Protein AF-A0A3D2THY9-F1 (afdb_monomer_lite)

pLDDT: mean 73.4, std 16.52, range [39.69, 95.12]

Secondary structure (DSSP, 8-state):
----GGGT--HHHHHHHHHHHHHHHHHHHHHHHHH---S-TT----EEEEEE--TT--GGGB-HHHHHHHS--EEEEE----

Sequence (82 aa):
MTPDSKRFLHPEAIRRIGRLELRAQHIVEGLLSGLHRSPYFGQSVEFLQHRQYAPGDDLRHVDWKVWAKQDRLYVKQFEEDT

Radius of gyration: 22.98 Å; chains: 1; bounding box: 32×38×64 Å

Structure (mmCIF, N/CA/C/O backbone):
data_AF-A0A3D2THY9-F1
#
_entry.id   AF-A0A3D2THY9-F1
#
loop_
_atom_site.group_PDB
_atom_site.id
_atom_site.type_symbol
_atom_site.label_atom_id
_atom_site.label_alt_id
_atom_site.label_comp_id
_atom_site.label_asym_id
_atom_site.label_entity_id
_atom_site.label_seq_id
_atom_site.pdbx_PDB_ins_code
_atom_site.Cartn_x
_atom_site.Cartn_y
_atom_site.Cartn_z
_atom_site.occupancy
_atom_site.B_iso_or_equiv
_atom_site.auth_seq_id
_atom_site.auth_comp_id
_atom_site.auth_asym_id
_atom_site.auth_atom_id
_atom_site.pdbx_PDB_model_num
ATOM 1 N N . MET A 1 1 ? -4.217 -23.344 -49.655 1.00 46.75 1 MET A N 1
ATOM 2 C CA . MET A 1 1 ? -2.796 -23.735 -49.556 1.00 46.75 1 MET A CA 1
ATOM 3 C C . MET A 1 1 ? -2.174 -22.880 -48.461 1.00 46.75 1 MET A C 1
ATOM 5 O O . MET A 1 1 ? -1.864 -21.725 -48.711 1.00 46.75 1 MET A O 1
ATOM 9 N N . THR A 1 2 ? -2.137 -23.362 -47.217 1.00 54.91 2 THR A N 1
ATOM 10 C CA . THR A 1 2 ? -1.468 -22.641 -46.120 1.00 54.91 2 THR A CA 1
ATOM 11 C C . THR A 1 2 ? 0.029 -22.619 -46.414 1.00 54.91 2 THR A C 1
ATOM 13 O O . THR A 1 2 ? 0.587 -23.694 -46.645 1.00 54.91 2 THR A O 1
ATOM 16 N N . PRO A 1 3 ? 0.686 -21.448 -46.471 1.00 64.50 3 PRO A N 1
ATOM 17 C CA . PRO A 1 3 ? 2.125 -21.412 -46.670 1.00 64.50 3 PRO A CA 1
ATOM 18 C C . PRO A 1 3 ? 2.796 -22.165 -45.520 1.00 64.50 3 PRO A C 1
ATOM 20 O O . PRO A 1 3 ? 2.420 -21.990 -44.360 1.00 64.50 3 PRO A O 1
ATOM 23 N N . ASP A 1 4 ? 3.747 -23.037 -45.856 1.00 69.88 4 ASP A N 1
ATOM 24 C CA . ASP A 1 4 ? 4.504 -23.828 -44.889 1.00 69.88 4 ASP A CA 1
ATOM 25 C C . ASP A 1 4 ? 5.317 -22.888 -43.989 1.00 69.88 4 ASP A C 1
ATOM 27 O O . ASP A 1 4 ? 6.405 -22.420 -44.332 1.00 69.88 4 ASP A O 1
ATOM 31 N N . SER A 1 5 ? 4.740 -22.560 -42.835 1.00 66.12 5 SER A N 1
ATOM 32 C CA . SER A 1 5 ? 5.301 -21.641 -41.848 1.00 66.12 5 SER A CA 1
ATOM 33 C C . SER A 1 5 ? 6.621 -22.156 -41.277 1.00 66.12 5 SER A C 1
ATOM 35 O O . SER A 1 5 ? 7.453 -21.355 -40.849 1.00 66.12 5 SER A O 1
ATOM 37 N N . LYS A 1 6 ? 6.880 -23.470 -41.359 1.00 65.88 6 LYS A N 1
ATOM 38 C CA . LYS A 1 6 ? 8.137 -24.088 -40.917 1.00 65.88 6 LYS A CA 1
ATOM 39 C C . LYS A 1 6 ? 9.354 -23.546 -41.663 1.00 65.88 6 LYS A C 1
ATOM 41 O O . LYS A 1 6 ? 10.425 -23.468 -41.070 1.00 65.88 6 LYS A O 1
ATOM 46 N N . ARG A 1 7 ? 9.193 -23.099 -42.915 1.00 70.44 7 ARG A N 1
ATOM 47 C CA . ARG A 1 7 ? 10.282 -22.494 -43.700 1.00 70.44 7 ARG A CA 1
ATOM 48 C C . ARG A 1 7 ? 10.777 -21.164 -43.118 1.00 70.44 7 ARG A C 1
ATOM 50 O O . ARG A 1 7 ? 11.929 -20.810 -43.330 1.00 70.44 7 ARG A O 1
ATOM 57 N N . PHE A 1 8 ? 9.929 -20.437 -42.392 1.00 67.00 8 PHE A N 1
ATOM 58 C CA . PHE A 1 8 ? 10.250 -19.117 -41.830 1.00 67.00 8 PHE A CA 1
ATOM 59 C C . PHE A 1 8 ? 10.602 -19.167 -40.336 1.00 67.00 8 PHE A C 1
ATOM 61 O O . PHE A 1 8 ? 11.160 -18.217 -39.789 1.00 67.00 8 PHE A O 1
ATOM 68 N N . LEU A 1 9 ? 10.318 -20.290 -39.675 1.00 69.31 9 LEU A N 1
ATOM 69 C CA . LEU A 1 9 ? 10.575 -20.528 -38.258 1.00 69.31 9 LEU A CA 1
ATOM 70 C C . LEU A 1 9 ? 11.984 -21.095 -38.031 1.00 69.31 9 LEU A C 1
ATOM 72 O O . LEU A 1 9 ? 12.162 -22.178 -37.474 1.00 69.31 9 LEU A O 1
ATOM 76 N N . HIS A 1 10 ? 13.006 -20.357 -38.468 1.00 82.69 10 HIS A N 1
ATOM 77 C CA . HIS A 1 10 ? 14.391 -20.742 -38.206 1.00 82.69 10 HIS A CA 1
ATOM 78 C C . HIS A 1 10 ? 14.675 -20.740 -36.689 1.00 82.69 10 HIS A C 1
ATOM 80 O O . HIS A 1 10 ? 14.350 -19.754 -36.017 1.00 82.69 10 HIS A O 1
ATOM 86 N N . PRO A 1 11 ? 15.331 -21.781 -36.135 1.00 78.50 11 PRO A N 1
ATOM 87 C CA . PRO A 1 11 ? 15.603 -21.886 -34.696 1.00 78.50 11 PRO A CA 1
ATOM 88 C C . PRO A 1 11 ? 16.317 -20.661 -34.105 1.00 78.50 11 PRO A C 1
ATOM 90 O O . PRO A 1 11 ? 16.020 -20.231 -32.989 1.00 78.50 11 PRO A O 1
ATOM 93 N N . GLU A 1 12 ? 17.212 -20.052 -34.883 1.00 79.00 12 GLU A N 1
ATOM 94 C CA . GLU A 1 12 ? 17.945 -18.842 -34.499 1.00 79.00 12 GLU A CA 1
ATOM 95 C C . GLU A 1 12 ? 17.020 -17.619 -34.356 1.00 79.00 12 GLU A C 1
ATOM 97 O O . GLU A 1 12 ? 17.150 -16.830 -33.417 1.00 79.00 12 GLU A O 1
ATOM 102 N N . ALA A 1 13 ? 16.031 -17.486 -35.246 1.00 77.25 13 ALA A N 1
ATOM 103 C CA . ALA A 1 13 ? 15.041 -16.415 -35.192 1.00 77.25 13 ALA A CA 1
ATOM 104 C C . ALA A 1 13 ? 14.120 -16.572 -33.972 1.00 77.25 13 ALA A C 1
ATOM 106 O O . ALA A 1 13 ? 13.886 -15.600 -33.252 1.00 77.25 13 ALA A O 1
ATOM 107 N N . ILE A 1 14 ? 13.684 -17.801 -33.673 1.00 78.50 14 ILE A N 1
ATOM 108 C CA . ILE A 1 14 ? 12.864 -18.111 -32.489 1.00 78.50 14 ILE A CA 1
ATOM 109 C C . ILE A 1 14 ? 13.628 -17.789 -31.195 1.00 78.50 14 ILE A C 1
ATOM 111 O O . ILE A 1 14 ? 13.099 -17.111 -30.313 1.00 78.50 14 ILE A O 1
ATOM 115 N N . ARG A 1 15 ? 14.908 -18.181 -31.098 1.00 77.00 15 ARG A N 1
ATOM 116 C CA . ARG A 1 15 ? 15.773 -17.831 -29.952 1.00 77.00 15 ARG A CA 1
ATOM 117 C C . ARG A 1 15 ? 15.9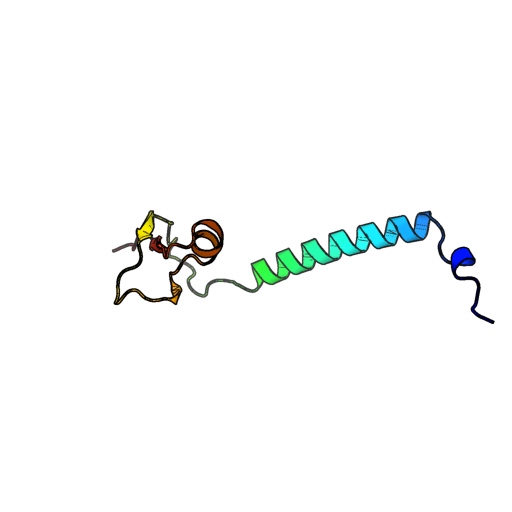62 -16.326 -29.766 1.00 77.00 15 ARG A C 1
ATOM 119 O O . ARG A 1 15 ? 16.283 -15.882 -28.660 1.00 77.00 15 ARG A O 1
ATOM 126 N N . ARG A 1 16 ? 15.842 -15.535 -30.833 1.00 72.50 16 ARG A N 1
ATOM 127 C CA . ARG A 1 16 ? 15.933 -14.072 -30.765 1.00 72.50 16 ARG A CA 1
ATOM 128 C C . ARG A 1 16 ? 14.623 -13.453 -30.283 1.00 72.50 16 ARG A C 1
ATOM 130 O O . ARG A 1 16 ? 14.677 -12.541 -29.466 1.00 72.50 16 ARG A O 1
ATOM 137 N N . ILE A 1 17 ? 13.482 -13.987 -30.719 1.00 76.94 17 ILE A N 1
ATOM 138 C CA . ILE A 1 17 ? 12.146 -13.544 -30.289 1.00 76.94 17 ILE A CA 1
ATOM 139 C C . ILE A 1 17 ? 11.962 -13.750 -28.781 1.00 76.94 17 ILE A C 1
ATOM 141 O O . ILE A 1 17 ? 11.641 -12.792 -28.086 1.00 76.94 17 ILE A O 1
ATOM 145 N N . GLY A 1 18 ? 12.291 -14.933 -28.248 1.00 68.94 18 GLY A N 1
ATOM 146 C CA . GLY A 1 18 ? 12.168 -15.184 -26.802 1.00 68.94 18 GLY A CA 1
ATOM 147 C C . GLY A 1 18 ? 13.027 -14.248 -25.936 1.00 68.94 18 GLY A C 1
ATOM 148 O O . GLY A 1 18 ? 12.648 -13.880 -24.829 1.00 68.94 18 GLY A O 1
ATOM 149 N N . ARG A 1 19 ? 14.175 -13.781 -26.452 1.00 63.84 19 ARG A N 1
ATOM 150 C CA . ARG A 1 19 ? 15.011 -12.777 -25.765 1.00 63.84 19 ARG A CA 1
ATOM 151 C C . ARG A 1 19 ? 14.440 -11.359 -25.833 1.00 63.84 19 ARG A C 1
ATOM 153 O O . ARG A 1 19 ? 14.711 -10.563 -24.936 1.00 63.84 19 ARG A O 1
ATOM 160 N N . LEU A 1 20 ? 13.695 -11.030 -26.887 1.00 69.38 20 LEU A N 1
ATOM 161 C CA . LEU A 1 20 ? 13.033 -9.732 -27.028 1.00 69.38 20 LEU A CA 1
ATOM 162 C C . LEU A 1 20 ? 11.845 -9.613 -26.074 1.00 69.38 20 LEU A C 1
ATOM 164 O O . LEU A 1 20 ? 11.677 -8.564 -25.463 1.00 69.38 20 LEU A O 1
ATOM 168 N N . GLU A 1 21 ? 11.092 -10.696 -25.891 1.00 65.00 21 GLU A N 1
ATOM 169 C CA . GLU A 1 21 ? 9.960 -10.762 -24.963 1.00 65.00 21 GLU A CA 1
ATOM 170 C C . GLU A 1 21 ? 10.399 -10.509 -23.5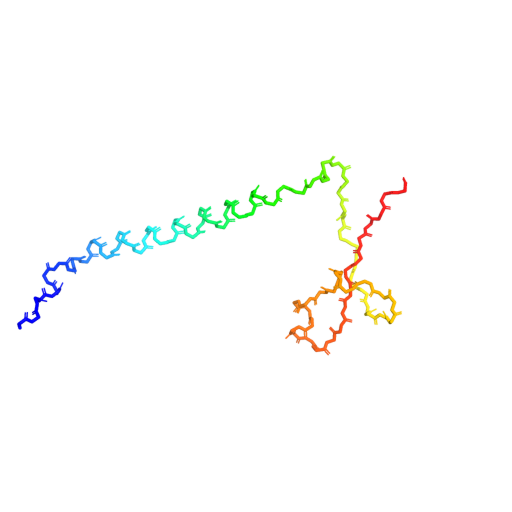11 1.00 65.00 21 GLU A C 1
ATOM 172 O O . GLU A 1 21 ? 9.882 -9.608 -22.855 1.00 65.00 21 GLU A O 1
ATOM 177 N N . LEU A 1 22 ? 11.459 -11.189 -23.054 1.00 61.75 22 LEU A N 1
ATOM 178 C CA . LEU A 1 22 ? 12.017 -10.982 -21.711 1.00 61.75 22 LEU A CA 1
ATOM 179 C C . LEU A 1 22 ? 12.531 -9.553 -21.487 1.00 61.75 22 LEU A C 1
ATOM 181 O O . LEU A 1 22 ? 12.374 -8.998 -20.400 1.00 61.75 22 LEU A O 1
ATOM 185 N N . ARG A 1 23 ? 13.150 -8.936 -22.502 1.00 62.19 23 ARG A N 1
ATOM 186 C CA . ARG A 1 23 ? 13.622 -7.544 -22.415 1.00 62.19 23 ARG A CA 1
ATOM 187 C C . ARG A 1 23 ? 12.468 -6.549 -22.392 1.00 62.19 23 ARG A C 1
ATOM 189 O O . ARG A 1 23 ? 12.521 -5.598 -21.621 1.00 62.19 23 ARG A O 1
ATOM 196 N N . ALA A 1 24 ? 11.443 -6.764 -23.213 1.00 65.62 24 ALA A N 1
ATOM 197 C CA . ALA A 1 24 ? 10.252 -5.924 -23.228 1.00 65.62 24 ALA A CA 1
ATOM 198 C C . ALA A 1 24 ? 9.531 -5.971 -21.876 1.00 65.62 24 ALA A C 1
ATOM 200 O O . ALA A 1 24 ? 9.168 -4.921 -21.357 1.00 65.62 24 ALA A O 1
ATOM 201 N N . GLN A 1 25 ? 9.421 -7.155 -21.266 1.00 62.94 25 GLN A N 1
ATOM 202 C CA . GLN A 1 25 ? 8.842 -7.309 -19.935 1.00 62.94 25 GLN A CA 1
ATOM 203 C C . GLN A 1 25 ? 9.618 -6.517 -18.871 1.00 62.94 25 GLN A C 1
ATOM 205 O O . GLN A 1 25 ? 9.018 -5.717 -18.162 1.00 62.94 25 GLN A O 1
ATOM 210 N N . HIS A 1 26 ? 10.951 -6.633 -18.823 1.00 59.59 26 HIS A N 1
ATOM 211 C CA . HIS A 1 26 ? 11.770 -5.867 -17.871 1.00 59.59 26 HIS A CA 1
ATOM 212 C C . HIS A 1 26 ? 11.681 -4.347 -18.086 1.00 59.59 26 HIS A C 1
ATOM 214 O O . HIS A 1 26 ? 11.691 -3.584 -17.122 1.00 59.59 26 HIS A O 1
ATOM 220 N N . ILE A 1 27 ? 11.594 -3.887 -19.339 1.00 64.88 27 ILE A N 1
ATOM 221 C CA . ILE A 1 27 ? 11.450 -2.458 -19.655 1.00 64.88 27 ILE A CA 1
ATOM 222 C C . ILE A 1 27 ? 10.072 -1.950 -19.231 1.00 64.88 27 ILE A C 1
ATOM 224 O O . ILE A 1 27 ? 9.987 -0.875 -18.649 1.00 64.88 27 ILE A O 1
ATOM 228 N N . VAL A 1 28 ? 9.005 -2.707 -19.494 1.00 62.50 28 VAL A N 1
ATOM 229 C CA . VAL A 1 28 ? 7.639 -2.343 -19.093 1.00 62.50 28 VAL A CA 1
ATOM 230 C C . VAL A 1 28 ? 7.504 -2.350 -17.571 1.00 62.50 28 VAL A C 1
ATOM 232 O O . VAL A 1 28 ? 6.981 -1.391 -17.019 1.00 62.50 28 VAL A O 1
ATOM 235 N N . GLU A 1 29 ? 8.031 -3.360 -16.879 1.00 60.78 29 GLU A N 1
ATOM 236 C CA . GLU A 1 29 ? 8.047 -3.414 -15.412 1.00 60.78 29 GLU A CA 1
ATOM 237 C C . GLU A 1 29 ? 8.855 -2.254 -14.809 1.00 60.78 29 GLU A C 1
ATOM 239 O O . GLU A 1 29 ? 8.376 -1.590 -13.890 1.00 60.78 29 GLU A O 1
ATOM 244 N N . GLY A 1 30 ? 10.038 -1.946 -15.354 1.00 58.94 30 GLY A N 1
ATOM 245 C CA . GLY A 1 30 ? 10.857 -0.811 -14.918 1.00 58.94 30 GLY A CA 1
ATOM 246 C C . GLY A 1 30 ? 10.219 0.550 -15.216 1.00 58.94 30 GLY A C 1
ATOM 247 O O . GLY A 1 30 ? 10.284 1.457 -14.389 1.00 58.94 30 GLY A O 1
ATOM 248 N N . LEU A 1 31 ? 9.551 0.689 -16.365 1.00 56.69 31 LEU A N 1
ATOM 249 C CA . LEU A 1 31 ? 8.822 1.896 -16.751 1.00 56.69 31 LEU A CA 1
ATOM 250 C C . LEU A 1 31 ? 7.592 2.100 -15.862 1.00 56.69 31 LEU A C 1
ATOM 252 O O . LEU A 1 31 ? 7.421 3.183 -15.318 1.00 56.69 31 LEU A O 1
ATOM 256 N N . LEU A 1 32 ? 6.766 1.070 -15.662 1.00 55.88 32 LEU A N 1
ATOM 257 C CA . LEU A 1 32 ? 5.609 1.130 -14.765 1.00 55.88 32 LEU A CA 1
ATOM 258 C C . LEU A 1 32 ? 6.044 1.409 -13.320 1.00 55.88 32 LEU A C 1
ATOM 260 O O . LEU A 1 32 ? 5.443 2.252 -12.661 1.00 55.88 32 LEU A O 1
ATOM 264 N N . SER A 1 33 ? 7.140 0.801 -12.855 1.00 55.16 33 SER A N 1
ATOM 265 C CA . SER A 1 33 ? 7.702 1.083 -11.525 1.00 55.16 33 SER A CA 1
ATOM 266 C C . SER A 1 33 ? 8.267 2.507 -11.404 1.00 55.16 33 SER A C 1
ATOM 268 O O . SER A 1 33 ? 8.226 3.085 -10.323 1.00 55.16 33 SER A O 1
ATOM 270 N N . GLY A 1 34 ? 8.763 3.102 -12.496 1.00 52.16 34 GLY A N 1
ATOM 271 C CA . GLY A 1 34 ? 9.277 4.479 -12.525 1.00 52.16 34 GLY A CA 1
ATOM 272 C C . GLY A 1 34 ? 8.219 5.564 -12.774 1.00 52.16 34 GLY A C 1
ATOM 273 O O . GLY A 1 34 ? 8.442 6.724 -12.426 1.00 52.16 34 GLY A O 1
ATOM 274 N N . LEU A 1 35 ? 7.070 5.206 -13.355 1.00 52.84 35 LEU A N 1
ATOM 275 C CA . LEU A 1 35 ? 5.934 6.107 -13.592 1.00 52.84 35 LEU A CA 1
ATOM 276 C C . LEU A 1 35 ? 5.121 6.375 -12.320 1.00 52.84 35 LEU A C 1
ATOM 278 O O . LEU A 1 35 ? 4.471 7.414 -12.220 1.00 52.84 35 LEU A O 1
ATOM 282 N N . HIS A 1 36 ? 5.217 5.504 -11.317 1.00 51.06 36 HIS A N 1
ATOM 283 C CA . HIS A 1 36 ? 4.736 5.776 -9.966 1.00 51.06 36 HIS A CA 1
ATOM 284 C C . HIS A 1 36 ? 5.822 6.468 -9.133 1.00 51.06 36 HIS A C 1
ATOM 286 O O . HIS A 1 36 ? 6.229 5.976 -8.082 1.00 51.06 36 HIS A O 1
ATOM 292 N N . ARG A 1 37 ? 6.293 7.647 -9.566 1.00 46.22 37 ARG A N 1
ATOM 293 C CA . ARG A 1 37 ? 6.891 8.570 -8.592 1.00 46.22 37 ARG A CA 1
ATOM 294 C C . ARG A 1 37 ? 5.788 8.963 -7.623 1.00 46.22 37 ARG A C 1
ATOM 296 O O . ARG A 1 37 ? 4.838 9.640 -8.009 1.00 46.22 37 ARG A O 1
ATOM 303 N N . SER A 1 38 ? 5.920 8.518 -6.378 1.00 47.09 38 SER A N 1
ATOM 304 C CA . SER A 1 38 ? 5.156 9.078 -5.271 1.00 47.09 38 SER A CA 1
ATOM 305 C C . SER A 1 38 ? 5.283 10.609 -5.322 1.00 47.09 38 SER A C 1
ATOM 307 O O . SER A 1 38 ? 6.407 11.107 -5.430 1.00 47.09 38 SER A O 1
ATOM 309 N N . PRO A 1 39 ? 4.179 11.374 -5.263 1.00 51.91 39 PRO A N 1
ATOM 310 C CA . PRO A 1 39 ? 4.247 12.832 -5.162 1.00 51.91 39 PRO A CA 1
ATOM 311 C C . PRO A 1 39 ? 4.895 13.290 -3.843 1.00 51.91 39 PRO A C 1
ATOM 313 O O . PRO A 1 39 ? 5.260 14.455 -3.708 1.00 51.91 39 PRO A O 1
ATOM 316 N N . TYR A 1 40 ? 5.083 12.374 -2.888 1.00 49.97 40 TYR A N 1
ATOM 317 C CA . TYR A 1 40 ? 5.730 12.615 -1.607 1.00 49.97 40 TYR A CA 1
ATOM 318 C C . TYR A 1 40 ? 7.237 12.386 -1.734 1.00 49.97 40 TYR A C 1
ATOM 320 O O . TYR A 1 40 ? 7.781 11.340 -1.388 1.00 49.97 40 TYR A O 1
ATOM 328 N N . PHE A 1 41 ? 7.919 13.384 -2.283 1.00 46.84 41 PHE A N 1
ATOM 329 C CA . PHE A 1 41 ? 9.363 13.514 -2.153 1.00 46.84 41 PHE A CA 1
ATOM 330 C C . PHE A 1 41 ? 9.635 14.017 -0.722 1.00 46.84 41 PHE A C 1
ATOM 332 O O . PHE A 1 41 ? 9.535 15.216 -0.481 1.00 46.84 41 PHE A O 1
ATOM 339 N N . GLY A 1 42 ? 9.904 13.114 0.236 1.00 47.38 42 GLY A N 1
ATOM 340 C CA . GLY A 1 42 ? 10.433 13.514 1.553 1.00 47.38 42 GLY A CA 1
ATOM 341 C C . GLY A 1 42 ? 9.855 12.910 2.841 1.00 47.38 42 GLY A C 1
ATOM 342 O O . GLY A 1 42 ? 10.126 13.484 3.884 1.00 47.38 42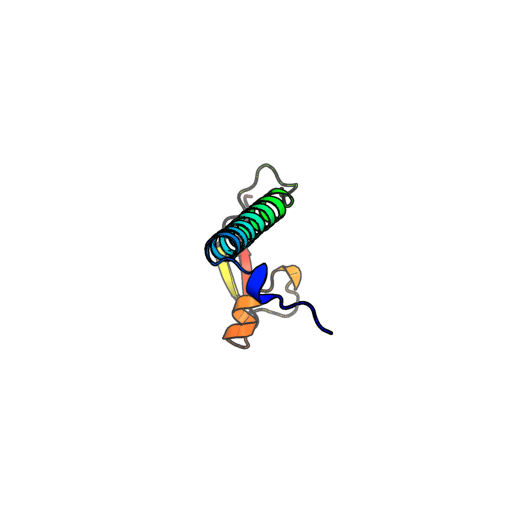 GLY A O 1
ATOM 343 N N . GLN A 1 43 ? 9.127 11.791 2.829 1.00 47.47 43 GLN A N 1
ATOM 344 C CA . GLN A 1 43 ? 8.839 11.018 4.052 1.00 47.47 43 GLN A CA 1
ATOM 345 C C . GLN A 1 43 ? 8.943 9.530 3.712 1.00 47.47 43 GLN A C 1
ATOM 347 O O . GLN A 1 43 ? 8.135 9.007 2.941 1.00 47.47 43 GLN A O 1
ATOM 352 N N . SER A 1 44 ? 9.979 8.858 4.213 1.00 52.12 44 SER A N 1
ATOM 353 C CA . SER A 1 44 ? 10.064 7.401 4.133 1.00 52.12 44 SER A CA 1
ATOM 354 C C . SER A 1 44 ? 9.026 6.841 5.093 1.00 52.12 44 SER A C 1
ATOM 356 O O . SER A 1 44 ? 9.248 6.778 6.293 1.00 52.12 44 SER A O 1
ATOM 358 N N . VAL A 1 45 ? 7.858 6.496 4.562 1.00 66.75 45 VAL A N 1
ATOM 359 C CA . VAL A 1 45 ? 6.789 5.831 5.305 1.00 66.75 45 VAL A CA 1
ATOM 360 C C . VAL A 1 45 ? 7.235 4.377 5.501 1.00 66.75 45 VAL A C 1
ATOM 362 O O . VAL A 1 45 ? 6.896 3.491 4.713 1.00 66.75 45 VAL A O 1
ATOM 365 N N . GLU A 1 46 ? 8.119 4.157 6.476 1.00 77.44 46 GLU A N 1
ATOM 366 C CA . GLU A 1 46 ? 8.687 2.843 6.766 1.00 77.44 46 GLU A CA 1
ATOM 367 C C . GLU A 1 46 ? 7.580 1.913 7.266 1.00 77.44 46 GLU A C 1
ATOM 369 O O . GLU A 1 46 ? 6.730 2.277 8.083 1.00 77.44 46 GLU A O 1
ATOM 374 N N . PHE A 1 47 ? 7.546 0.698 6.723 1.00 82.00 47 PHE A N 1
ATOM 375 C CA . PHE A 1 47 ? 6.568 -0.298 7.139 1.00 82.00 47 PHE A CA 1
ATOM 376 C C . PHE A 1 47 ? 6.800 -0.664 8.607 1.00 82.00 47 PHE A C 1
ATOM 378 O O . PHE A 1 47 ? 7.884 -1.119 8.966 1.00 82.00 47 PHE A O 1
ATOM 385 N N . LEU A 1 48 ? 5.756 -0.539 9.425 1.00 85.31 48 LEU A N 1
ATOM 386 C CA . LEU A 1 48 ? 5.817 -0.868 10.844 1.00 85.31 48 LEU A CA 1
ATOM 387 C C . LEU A 1 48 ? 5.374 -2.315 11.086 1.00 85.31 48 LEU A C 1
ATOM 389 O O . LEU A 1 48 ? 6.149 -3.147 11.551 1.00 85.31 48 LEU A O 1
ATOM 393 N N . GLN A 1 49 ? 4.111 -2.630 10.778 1.00 87.25 49 GLN A N 1
ATOM 394 C CA . GLN A 1 49 ? 3.541 -3.960 11.017 1.00 87.25 49 GLN A CA 1
ATOM 395 C C . GLN A 1 49 ? 2.237 -4.206 10.249 1.00 87.25 49 GLN A C 1
ATOM 397 O O . GLN A 1 49 ? 1.581 -3.287 9.754 1.00 87.25 49 GLN A O 1
ATOM 402 N N . HIS A 1 50 ? 1.810 -5.470 10.217 1.00 91.12 50 HIS A N 1
ATOM 403 C CA . HIS A 1 50 ? 0.437 -5.842 9.878 1.00 91.12 50 HIS A CA 1
ATOM 404 C C . HIS A 1 50 ? -0.410 -5.894 11.146 1.00 91.12 50 HIS A C 1
ATOM 406 O O . HIS A 1 50 ? -0.077 -6.609 12.091 1.00 91.12 50 HIS A O 1
ATOM 412 N N . ARG A 1 51 ? -1.552 -5.206 11.142 1.00 93.56 51 ARG A N 1
ATOM 413 C CA . ARG A 1 51 ? -2.572 -5.314 12.194 1.00 93.56 51 ARG A CA 1
ATOM 414 C C . ARG A 1 51 ? -3.833 -5.955 11.626 1.00 93.56 51 ARG A C 1
ATOM 416 O O . ARG A 1 51 ? -4.165 -5.729 10.468 1.00 93.56 51 ARG A O 1
ATOM 423 N N . GLN A 1 52 ? -4.552 -6.746 12.421 1.00 94.88 52 GLN A N 1
ATOM 424 C CA . GLN A 1 52 ? -5.866 -7.250 12.018 1.00 94.88 52 GLN A CA 1
ATOM 425 C C . GLN A 1 52 ? -6.834 -6.082 11.773 1.00 94.88 52 GLN A C 1
ATOM 427 O O . GLN A 1 52 ? -6.884 -5.143 12.570 1.00 94.88 52 GLN A O 1
ATOM 432 N N . TYR A 1 53 ? -7.588 -6.155 10.677 1.00 95.12 53 TYR A N 1
ATOM 433 C CA . TYR A 1 53 ? -8.597 -5.160 10.319 1.00 95.12 53 TYR A CA 1
ATOM 434 C C . TYR A 1 53 ? -9.677 -5.036 11.400 1.00 95.12 53 TYR A C 1
ATOM 436 O O . TYR A 1 53 ? -10.161 -6.042 11.927 1.00 95.12 53 TYR A O 1
ATOM 444 N N . ALA A 1 54 ? -10.088 -3.804 11.675 1.00 94.69 54 ALA A N 1
ATOM 445 C CA . ALA A 1 54 ? -11.220 -3.450 12.514 1.00 94.69 54 ALA A CA 1
ATOM 446 C C . ALA A 1 54 ? -12.193 -2.531 11.746 1.00 94.69 54 ALA A C 1
ATOM 448 O O . ALA A 1 54 ? -11.764 -1.756 10.886 1.00 94.69 54 ALA A O 1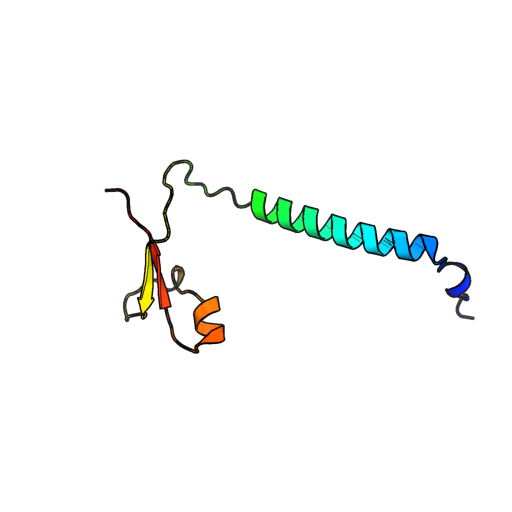
ATOM 449 N N . PRO A 1 55 ? -13.505 -2.573 12.048 1.00 93.81 55 PRO A N 1
ATOM 450 C CA . PRO A 1 55 ? -14.459 -1.623 11.483 1.00 93.81 55 PRO A CA 1
ATOM 451 C C . PRO A 1 55 ? -14.024 -0.176 11.749 1.00 93.81 55 PRO A C 1
ATOM 453 O O . PRO A 1 55 ? -13.764 0.191 12.892 1.00 93.81 55 PRO A O 1
ATOM 456 N N . GLY A 1 56 ? -13.953 0.633 10.691 1.00 91.44 56 GLY A N 1
ATOM 457 C CA . GLY A 1 56 ? -13.429 2.005 10.738 1.00 91.44 56 GLY A CA 1
ATOM 458 C C . GLY A 1 56 ? -12.044 2.157 10.109 1.00 91.44 56 GLY A C 1
ATOM 459 O O . GLY A 1 56 ? -11.657 3.272 9.771 1.00 91.44 56 GLY A O 1
ATOM 460 N N . ASP A 1 57 ? -11.336 1.051 9.874 1.00 91.06 57 ASP A N 1
ATOM 461 C CA . ASP A 1 57 ? -10.083 1.080 9.132 1.00 91.06 57 ASP A CA 1
ATOM 462 C C . ASP A 1 57 ? -10.312 1.410 7.654 1.00 91.06 57 ASP A C 1
ATOM 464 O O . ASP A 1 57 ? -11.238 0.910 7.004 1.00 91.06 57 ASP A O 1
ATOM 468 N N . ASP A 1 58 ? -9.411 2.222 7.107 1.00 87.62 58 ASP A N 1
ATOM 469 C CA . ASP A 1 58 ? -9.411 2.566 5.693 1.00 87.62 58 ASP A CA 1
ATOM 470 C C . ASP A 1 58 ? -8.998 1.358 4.839 1.00 87.62 58 ASP A C 1
ATOM 472 O O . ASP A 1 58 ? -7.879 0.843 4.934 1.00 87.62 58 ASP A O 1
ATOM 476 N N . LEU A 1 59 ? -9.906 0.930 3.958 1.00 89.50 59 LEU A N 1
ATOM 477 C CA . LEU A 1 59 ? -9.717 -0.212 3.063 1.00 89.50 59 LEU A CA 1
ATOM 478 C C . LEU A 1 59 ? -8.539 -0.037 2.094 1.00 89.50 59 LEU A C 1
ATOM 480 O O . LEU A 1 59 ? -8.016 -1.029 1.587 1.00 89.50 59 LEU A O 1
ATOM 484 N N . ARG A 1 60 ? -8.081 1.198 1.855 1.00 87.62 60 ARG A N 1
ATOM 485 C CA . ARG A 1 60 ? -6.888 1.475 1.038 1.00 87.62 60 ARG A CA 1
ATOM 486 C C . ARG A 1 60 ? -5.613 0.883 1.641 1.00 87.62 60 ARG A C 1
ATOM 488 O O . ARG A 1 60 ? -4.682 0.587 0.898 1.00 87.62 60 ARG A O 1
ATOM 495 N N . HIS A 1 61 ? -5.584 0.668 2.956 1.00 89.50 61 HIS A N 1
ATOM 496 C CA . HIS A 1 61 ? -4.440 0.086 3.661 1.00 89.50 61 HIS A CA 1
ATOM 497 C C . HIS A 1 61 ? -4.532 -1.439 3.822 1.00 89.50 61 HIS A C 1
ATOM 499 O O 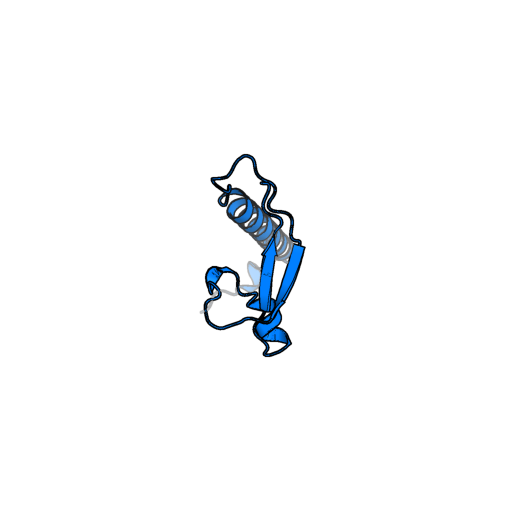. HIS A 1 61 ? -3.627 -2.042 4.402 1.00 89.50 61 HIS A O 1
ATOM 505 N N . VAL A 1 62 ? -5.593 -2.083 3.319 1.00 93.19 62 VAL A N 1
ATOM 506 C CA . VAL A 1 62 ? -5.751 -3.542 3.397 1.00 93.19 62 VAL A CA 1
ATOM 507 C C . VAL A 1 62 ? -4.699 -4.249 2.544 1.00 93.19 62 VAL A C 1
ATOM 509 O O . VAL A 1 62 ? -4.489 -3.939 1.370 1.00 93.19 62 VAL A O 1
ATOM 512 N N . ASP A 1 63 ? -4.050 -5.253 3.130 1.00 92.56 63 ASP A N 1
ATOM 513 C CA . ASP A 1 63 ? -3.134 -6.132 2.417 1.00 92.56 63 ASP A CA 1
ATOM 514 C C . ASP A 1 63 ? -3.896 -7.277 1.736 1.00 92.56 63 ASP A C 1
ATOM 516 O O . ASP A 1 63 ? -4.062 -8.376 2.275 1.00 92.56 63 ASP A O 1
ATOM 520 N N . TRP A 1 64 ? -4.329 -7.026 0.501 1.00 91.19 64 TRP A N 1
ATOM 521 C CA . TRP A 1 64 ? -5.031 -8.012 -0.325 1.00 91.19 64 TRP A CA 1
ATOM 522 C C . TRP A 1 64 ? -4.207 -9.277 -0.598 1.00 91.19 64 TRP A C 1
ATOM 524 O O . TRP A 1 64 ? -4.777 -10.346 -0.810 1.00 91.19 64 TRP A O 1
ATOM 534 N N . LYS A 1 65 ? -2.869 -9.193 -0.557 1.00 90.88 65 LYS A N 1
ATOM 535 C CA . LYS A 1 65 ? -1.985 -10.352 -0.752 1.00 90.88 65 LYS A CA 1
ATOM 536 C C . LYS A 1 65 ? -2.000 -11.273 0.466 1.00 90.88 65 LYS A C 1
ATOM 538 O O . LYS A 1 65 ? -1.899 -12.487 0.301 1.00 90.88 65 LYS A O 1
ATOM 543 N N . VAL A 1 66 ? -2.107 -10.714 1.671 1.00 92.19 66 VAL A N 1
ATOM 544 C CA . VAL A 1 66 ? -2.280 -11.497 2.903 1.00 92.19 66 VAL A CA 1
ATOM 545 C C . VAL A 1 66 ? -3.674 -12.112 2.936 1.00 92.19 66 VAL A C 1
ATOM 547 O O . VAL A 1 66 ? -3.788 -13.318 3.162 1.00 92.19 66 VAL A O 1
ATOM 550 N N . TRP A 1 67 ? -4.710 -11.332 2.608 1.00 92.50 67 TRP A N 1
ATOM 551 C CA . TRP A 1 67 ? -6.078 -11.848 2.520 1.00 92.50 67 TRP A CA 1
ATOM 552 C C . TRP A 1 67 ? -6.180 -13.034 1.553 1.00 92.50 67 TRP A C 1
ATOM 554 O O . TRP A 1 67 ? -6.640 -14.099 1.949 1.00 92.50 67 TRP A O 1
ATOM 564 N N . ALA A 1 68 ? -5.629 -12.919 0.342 1.00 92.12 68 ALA A N 1
ATOM 565 C CA . ALA A 1 68 ? -5.650 -14.000 -0.646 1.00 92.12 68 ALA A CA 1
ATOM 566 C C . ALA A 1 68 ? -4.962 -15.302 -0.180 1.00 92.12 68 ALA A C 1
ATOM 568 O O . ALA A 1 68 ? -5.204 -16.362 -0.751 1.00 92.12 68 ALA A O 1
ATOM 569 N N . LYS A 1 69 ? -4.081 -15.239 0.828 1.00 92.75 69 LYS A N 1
ATOM 570 C CA . LYS A 1 69 ? -3.354 -16.405 1.357 1.00 92.75 69 LYS A CA 1
ATOM 571 C C . LYS A 1 69 ? -3.965 -16.991 2.622 1.00 92.75 69 LYS A C 1
ATOM 573 O O . LYS A 1 69 ? -3.812 -18.183 2.863 1.00 92.75 69 LYS A O 1
ATOM 578 N N . GLN A 1 70 ? -4.550 -16.148 3.465 1.00 92.31 70 GLN A N 1
ATOM 579 C CA . GLN A 1 70 ? -4.940 -16.513 4.829 1.00 92.31 70 GLN A CA 1
ATOM 580 C C . GLN A 1 70 ? -6.437 -16.343 5.093 1.00 92.31 70 GLN A C 1
ATOM 582 O O . GLN A 1 70 ? -6.880 -16.668 6.191 1.00 92.31 70 GLN A O 1
ATOM 587 N N . ASP A 1 71 ? -7.186 -15.814 4.121 1.00 91.94 71 ASP A N 1
ATOM 588 C CA . ASP A 1 71 ? -8.605 -15.454 4.222 1.00 91.94 71 ASP A CA 1
ATOM 589 C C . ASP A 1 71 ? -8.921 -14.618 5.476 1.00 91.94 71 ASP A C 1
ATOM 591 O O . ASP A 1 71 ? -9.926 -14.774 6.167 1.00 91.94 71 ASP A O 1
ATOM 595 N N . ARG A 1 72 ? -7.982 -13.730 5.819 1.00 92.31 72 ARG A N 1
ATOM 596 C CA . ARG A 1 72 ? -8.045 -12.827 6.969 1.00 92.31 72 ARG A CA 1
ATOM 597 C C . ARG A 1 72 ? -7.650 -11.428 6.534 1.00 92.31 72 ARG A C 1
ATOM 599 O O . ARG A 1 72 ? -6.675 -11.250 5.807 1.00 92.31 72 ARG A O 1
ATOM 606 N N . LEU A 1 73 ? -8.409 -10.438 6.994 1.00 94.19 73 LEU A N 1
ATOM 607 C CA . LEU A 1 73 ? -8.163 -9.037 6.678 1.00 94.19 73 LEU A 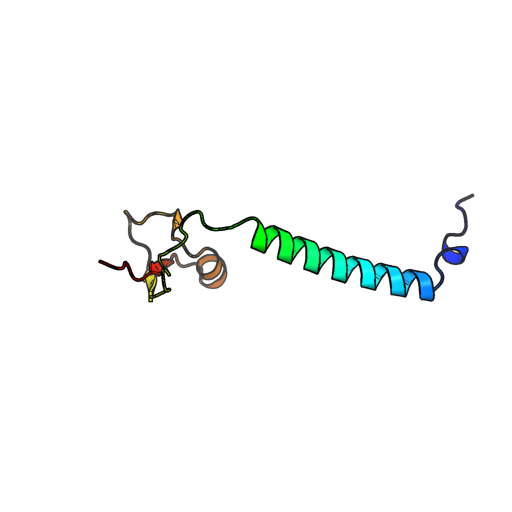CA 1
ATOM 608 C C . LEU A 1 73 ? -7.104 -8.456 7.617 1.00 94.19 73 LEU A C 1
ATOM 610 O O . LEU A 1 73 ? -7.269 -8.442 8.839 1.00 94.19 73 LEU A O 1
ATOM 614 N N . TYR A 1 74 ? -6.036 -7.942 7.016 1.00 93.69 74 TYR A N 1
ATOM 615 C CA . TYR A 1 74 ? -4.968 -7.218 7.691 1.00 93.69 74 TYR A CA 1
ATOM 616 C C . TYR A 1 74 ? -4.771 -5.861 7.025 1.00 93.69 74 TYR A C 1
ATOM 618 O O . TYR A 1 74 ? -4.877 -5.750 5.804 1.00 93.69 74 TYR A O 1
ATOM 626 N N . VAL A 1 75 ? -4.454 -4.849 7.825 1.00 93.94 75 VAL A N 1
ATOM 627 C CA . VAL A 1 75 ? -4.076 -3.507 7.378 1.00 93.94 75 VAL A CA 1
ATOM 628 C C . VAL A 1 75 ? -2.582 -3.291 7.591 1.00 93.94 75 VAL A C 1
ATOM 630 O O . VAL A 1 75 ? -2.018 -3.739 8.594 1.00 93.94 75 VAL A O 1
ATOM 633 N N . LYS A 1 76 ? -1.931 -2.625 6.636 1.00 91.31 76 LYS A N 1
ATOM 634 C CA . LYS A 1 76 ? -0.533 -2.202 6.753 1.00 91.31 76 LYS A CA 1
ATOM 635 C C . LYS A 1 76 ? -0.466 -0.935 7.593 1.00 91.31 76 LYS A C 1
ATOM 637 O O . LYS A 1 76 ? -1.141 0.042 7.281 1.00 91.31 76 LYS A O 1
ATOM 642 N N . GLN A 1 77 ? 0.341 -0.970 8.643 1.00 84.81 77 GLN A N 1
ATOM 643 C CA . GLN A 1 77 ? 0.710 0.203 9.420 1.00 84.81 77 GLN A CA 1
ATOM 644 C C . GLN A 1 77 ? 2.102 0.659 9.013 1.00 84.81 77 GLN A C 1
ATOM 646 O O . GLN A 1 77 ? 2.969 -0.162 8.701 1.00 84.81 77 GLN A O 1
ATOM 651 N N . PHE A 1 78 ? 2.299 1.965 9.049 1.00 84.00 78 PHE A N 1
ATOM 652 C CA . PHE A 1 78 ? 3.555 2.604 8.717 1.00 84.00 78 PHE A CA 1
ATOM 653 C C . PHE A 1 78 ? 3.933 3.577 9.833 1.00 84.00 78 PHE A C 1
ATOM 655 O O . PHE A 1 78 ? 3.042 4.053 10.538 1.00 84.00 78 PHE A O 1
ATOM 662 N N . GLU A 1 79 ? 5.224 3.835 10.021 1.00 73.88 79 GLU A N 1
ATOM 663 C CA . GLU A 1 79 ? 5.679 4.865 10.957 1.00 73.88 79 GLU A CA 1
ATOM 664 C C . GLU A 1 79 ? 5.286 6.252 10.421 1.00 73.88 79 GLU A C 1
ATOM 666 O O . GLU A 1 79 ? 5.639 6.620 9.301 1.00 73.88 79 GLU A O 1
ATOM 671 N N . GLU A 1 80 ? 4.506 7.007 11.199 1.00 68.88 80 GLU A N 1
ATOM 672 C CA . GLU A 1 80 ? 4.258 8.429 10.949 1.00 68.88 80 GLU A CA 1
ATOM 673 C C . GLU A 1 80 ? 5.366 9.239 11.646 1.00 68.88 80 GLU A C 1
ATOM 675 O O . GLU A 1 80 ? 5.464 9.215 12.874 1.00 68.88 80 GLU A O 1
ATOM 680 N N . ASP A 1 81 ? 6.198 9.953 10.878 1.00 45.09 81 ASP A N 1
ATOM 681 C CA . ASP A 1 81 ? 7.086 10.991 11.423 1.00 45.09 81 ASP A CA 1
ATOM 682 C C . ASP A 1 81 ? 6.207 12.109 12.011 1.00 45.09 81 ASP A C 1
ATOM 684 O O . ASP A 1 81 ? 5.425 12.732 11.286 1.00 45.09 81 ASP A O 1
ATOM 688 N N . THR A 1 82 ? 6.299 12.317 13.329 1.00 39.69 82 THR A N 1
ATOM 689 C CA . THR A 1 82 ? 5.619 13.409 14.054 1.00 39.69 82 THR A CA 1
ATOM 690 C C . THR A 1 82 ? 6.188 14.774 13.686 1.00 39.69 82 THR A C 1
ATOM 692 O O . THR A 1 82 ? 7.431 14.896 13.612 1.00 39.69 82 THR A O 1
#

Foldseek 3Di:
DPPPCVVVPDPVVVVVVVVVVVVVVVVVVVVVVVVPPPPDPPDPQAWDDKDFDDPPDDPVQWDVVCCVVPVGTIGIHTDDDD